Protein AF-A0A1H7E7H7-F1 (afdb_monomer)

Solvent-accessible surface area (backbone atoms only — not comparable to full-atom values): 9125 Å² total; per-residue (Å²): 138,89,85,80,85,79,79,88,70,88,69,85,70,82,78,72,74,84,76,83,77,82,74,66,89,70,76,76,87,77,75,50,61,47,100,86,69,46,84,42,92,61,82,76,79,83,52,79,64,69,80,60,63,75,55,78,73,73,62,74,78,53,86,43,64,87,73,69,65,70,71,80,80,68,79,76,71,88,71,71,83,69,78,69,91,57,69,63,67,59,58,52,50,49,50,52,51,21,54,51,44,16,52,50,48,37,52,76,70,71,60,66,82,95,44,65,68,56,30,40,53,51,17,44,56,50,49,49,53,53,54,61,75,72,108

Structure (mmCIF, N/CA/C/O backbone):
data_AF-A0A1H7E7H7-F1
#
_entry.id   AF-A0A1H7E7H7-F1
#
loop_
_atom_site.group_PDB
_atom_site.id
_atom_site.type_symbol
_atom_site.label_atom_id
_atom_site.label_alt_id
_atom_site.label_comp_id
_atom_site.label_asym_id
_atom_site.label_entity_id
_atom_site.label_seq_id
_atom_site.pdbx_PDB_ins_code
_atom_site.Cartn_x
_atom_site.Cartn_y
_atom_site.Cartn_z
_atom_site.occupancy
_atom_site.B_iso_or_equiv
_atom_site.auth_seq_id
_atom_site.auth_comp_id
_atom_site.auth_asym_id
_atom_site.auth_atom_id
_atom_site.pdbx_PDB_model_num
ATOM 1 N N . MET A 1 1 ? 35.539 8.834 60.428 1.00 41.56 1 MET A N 1
ATOM 2 C CA . MET A 1 1 ? 35.449 7.907 59.284 1.00 41.56 1 MET A CA 1
ATOM 3 C C . MET A 1 1 ? 34.754 8.637 58.156 1.00 41.56 1 MET A C 1
ATOM 5 O O . MET A 1 1 ? 33.623 9.067 58.331 1.00 41.56 1 MET A O 1
ATOM 9 N N . SER A 1 2 ? 35.506 8.888 57.089 1.00 46.03 2 SER A N 1
ATOM 10 C CA . SER A 1 2 ? 35.097 9.608 55.884 1.00 46.03 2 SER A CA 1
ATOM 11 C C . SER A 1 2 ? 34.119 8.790 55.041 1.00 46.03 2 SER A C 1
ATOM 13 O O . SER A 1 2 ? 34.236 7.567 55.009 1.00 46.03 2 SER A O 1
ATOM 15 N N . SER A 1 3 ? 33.212 9.466 54.328 1.00 43.03 3 SER A N 1
ATOM 16 C CA . SER A 1 3 ? 33.230 9.515 52.852 1.00 43.03 3 SER A CA 1
ATOM 17 C C . SER A 1 3 ? 31.942 10.138 52.303 1.00 43.03 3 SER A C 1
ATOM 19 O O . SER A 1 3 ? 30.891 9.506 52.277 1.00 43.03 3 SER A O 1
ATOM 21 N N . THR A 1 4 ? 32.051 11.374 51.817 1.00 55.75 4 THR A N 1
ATOM 22 C CA . THR A 1 4 ? 31.102 11.974 50.868 1.00 55.75 4 THR A CA 1
ATOM 23 C C . THR A 1 4 ? 31.497 11.505 49.464 1.00 55.75 4 THR A C 1
ATOM 25 O O . THR A 1 4 ? 32.674 11.648 49.120 1.00 55.75 4 THR A O 1
ATOM 28 N N . PRO A 1 5 ? 30.594 10.958 48.631 1.00 53.00 5 PRO A N 1
ATOM 29 C CA . PRO A 1 5 ? 30.944 10.641 47.254 1.00 53.00 5 PRO A CA 1
ATOM 30 C C . PRO A 1 5 ? 31.069 11.944 46.457 1.00 53.00 5 PRO A C 1
ATOM 32 O O . PRO A 1 5 ? 30.087 12.652 46.234 1.00 53.00 5 PRO A O 1
ATOM 35 N N . LEU A 1 6 ? 32.295 12.268 46.038 1.00 51.59 6 LEU A N 1
ATOM 36 C CA . LEU A 1 6 ? 32.539 13.272 45.009 1.00 51.59 6 LEU A CA 1
ATOM 37 C C . LEU A 1 6 ? 31.904 12.778 43.705 1.00 51.59 6 LEU A C 1
ATOM 39 O O . LEU A 1 6 ? 32.354 11.796 43.113 1.00 51.59 6 LEU A O 1
ATOM 43 N N . GLY A 1 7 ? 30.846 13.459 43.267 1.00 45.91 7 GLY A N 1
ATOM 44 C CA . GLY A 1 7 ? 30.293 13.290 41.932 1.00 45.91 7 GLY A CA 1
ATOM 45 C C . GLY A 1 7 ? 31.352 13.676 40.907 1.00 45.91 7 GLY A C 1
ATOM 46 O O . GLY A 1 7 ? 31.641 14.856 40.727 1.00 45.91 7 GLY A O 1
ATOM 47 N N . SER A 1 8 ? 31.938 12.674 40.250 1.00 54.47 8 SER A N 1
ATOM 48 C CA . SER A 1 8 ? 32.759 12.844 39.050 1.00 54.47 8 SER A CA 1
ATOM 49 C C . SER A 1 8 ? 31.859 13.314 37.908 1.00 54.47 8 SER A C 1
ATOM 51 O O . SER A 1 8 ? 31.405 12.534 37.079 1.00 54.47 8 SER A O 1
ATOM 53 N N . GLY A 1 9 ? 31.530 14.602 37.943 1.00 54.69 9 GLY A N 1
ATOM 54 C CA . GLY A 1 9 ? 30.814 15.337 36.907 1.00 54.69 9 GLY A CA 1
ATOM 55 C C . GLY A 1 9 ? 31.723 16.306 36.155 1.00 54.69 9 GLY A C 1
ATOM 56 O O . GLY A 1 9 ? 31.218 17.192 35.480 1.00 54.69 9 GLY A O 1
ATOM 57 N N . ASP A 1 10 ? 33.047 16.154 36.259 1.00 54.69 10 ASP A N 1
ATOM 58 C CA . ASP A 1 10 ? 34.023 16.940 35.495 1.00 54.69 10 ASP A CA 1
ATOM 59 C C . ASP A 1 10 ? 34.230 16.320 34.103 1.00 54.69 10 ASP A C 1
ATOM 61 O O . ASP A 1 10 ? 35.302 15.876 33.703 1.00 54.69 10 ASP A O 1
ATOM 65 N N . GLY A 1 11 ? 33.128 16.180 33.373 1.00 54.19 11 GLY A N 1
ATOM 66 C CA . GLY A 1 11 ? 33.154 15.865 31.956 1.00 54.19 11 GLY A CA 1
ATOM 67 C C . GLY A 1 11 ? 33.085 17.173 31.196 1.00 54.19 11 GLY A C 1
ATOM 68 O O . GLY A 1 11 ? 31.986 17.628 30.883 1.00 54.19 11 GLY A O 1
ATOM 69 N N . THR A 1 12 ? 34.234 17.782 30.898 1.00 60.16 12 THR A N 1
ATOM 70 C CA . THR A 1 12 ? 34.307 18.921 29.974 1.00 60.16 12 THR A CA 1
ATOM 71 C C . THR A 1 12 ? 33.866 18.437 28.593 1.00 60.16 12 THR A C 1
ATOM 73 O O . THR A 1 12 ? 34.672 17.982 27.785 1.00 60.16 12 THR A O 1
ATOM 76 N N . ARG A 1 13 ? 32.556 18.458 28.323 1.00 60.62 13 ARG A N 1
ATOM 77 C CA . ARG A 1 13 ? 32.040 18.255 26.972 1.00 60.62 13 ARG A CA 1
ATOM 78 C C . ARG A 1 13 ? 32.475 19.473 26.160 1.00 60.62 13 ARG A C 1
ATOM 80 O O . ARG A 1 13 ? 32.073 20.578 26.523 1.00 60.62 13 ARG A O 1
ATOM 87 N N . PRO A 1 14 ? 33.277 19.313 25.094 1.00 62.69 14 PRO A N 1
ATOM 88 C CA . PRO A 1 14 ? 33.606 20.434 24.232 1.00 62.69 14 PRO A CA 1
ATOM 89 C C . PRO A 1 14 ? 32.294 20.970 23.660 1.00 62.69 14 PRO A C 1
ATOM 91 O O . PRO A 1 14 ? 31.598 20.276 22.917 1.00 62.69 14 PRO A O 1
ATOM 94 N N . THR A 1 15 ? 31.914 22.187 24.052 1.00 61.94 15 THR A N 1
ATOM 95 C CA . THR A 1 15 ? 30.814 22.883 23.394 1.00 61.94 15 THR A CA 1
ATOM 96 C C . THR A 1 15 ? 31.401 23.372 22.076 1.00 61.94 15 THR A C 1
ATOM 98 O O . THR A 1 15 ? 32.141 24.351 22.003 1.00 61.94 15 THR A O 1
ATOM 101 N N . THR A 1 16 ? 31.192 22.615 21.001 1.00 60.06 16 THR A N 1
ATOM 102 C CA . THR A 1 16 ? 31.419 23.182 19.677 1.00 60.06 16 THR A CA 1
ATOM 103 C C . THR A 1 16 ? 30.296 24.190 19.502 1.00 60.06 16 THR A C 1
ATOM 105 O O . THR A 1 16 ? 29.141 23.797 19.325 1.00 60.06 16 THR A O 1
ATOM 108 N N . SER A 1 17 ? 30.606 25.479 19.653 1.00 60.66 17 SER A N 1
ATOM 109 C CA . SER A 1 17 ? 29.715 26.557 19.240 1.00 60.66 17 SER A CA 1
ATOM 110 C C . SER A 1 17 ? 29.369 26.304 17.775 1.00 60.66 17 SER A C 1
ATOM 112 O O . SER A 1 17 ? 30.162 26.568 16.880 1.00 60.66 17 SER A O 1
ATOM 114 N N . GLY A 1 18 ? 28.201 25.708 17.527 1.00 60.53 18 GLY A N 1
ATOM 115 C CA . GLY A 1 18 ? 27.712 25.376 16.187 1.00 60.53 18 GLY A CA 1
ATOM 116 C C . GLY A 1 18 ? 27.293 26.611 15.388 1.00 60.53 18 GLY A C 1
ATOM 117 O O . GLY A 1 18 ? 26.639 26.487 14.358 1.00 60.53 18 GLY A O 1
ATOM 118 N N . GLY A 1 19 ? 27.622 27.804 15.882 1.00 63.84 19 GLY A N 1
ATOM 119 C CA . GLY A 1 19 ? 27.401 29.060 15.203 1.00 63.84 19 GLY A CA 1
ATOM 120 C C . GLY A 1 19 ? 28.629 29.438 14.389 1.00 63.84 19 GLY A C 1
ATOM 121 O O . GLY A 1 19 ? 29.553 30.031 14.924 1.00 63.84 19 GLY A O 1
ATOM 122 N N . VAL A 1 20 ? 28.540 29.211 13.080 1.00 56.88 20 VAL A N 1
ATOM 123 C CA . VAL A 1 20 ? 29.171 30.035 12.028 1.00 56.88 20 VAL A CA 1
ATOM 124 C C . VAL A 1 20 ? 30.552 29.612 11.480 1.00 56.88 20 VAL A C 1
ATOM 126 O O . VAL A 1 20 ? 30.915 30.118 10.427 1.00 56.88 20 VAL A O 1
ATOM 129 N N . ASP A 1 21 ? 31.250 28.599 12.005 1.00 59.69 21 ASP A N 1
ATOM 130 C CA . ASP A 1 21 ? 32.569 28.210 11.432 1.00 59.69 21 ASP A CA 1
ATOM 131 C C . ASP A 1 21 ? 32.601 26.896 10.622 1.00 59.69 21 ASP A C 1
ATOM 133 O O . ASP A 1 21 ? 33.608 26.573 9.996 1.00 59.69 21 ASP A O 1
ATOM 137 N N . ASN A 1 22 ? 31.50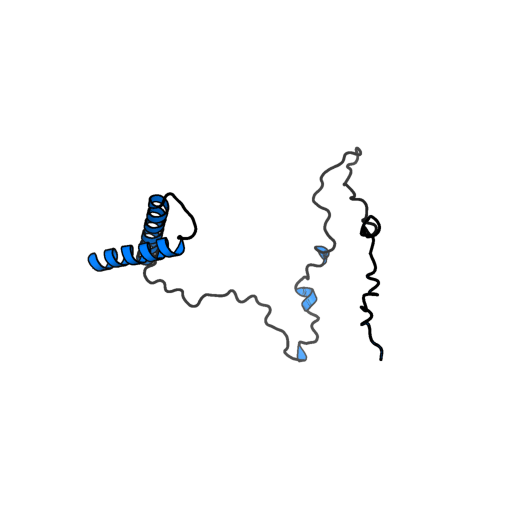3 26.130 10.582 1.00 60.41 22 ASN A N 1
ATOM 138 C CA . ASN A 1 22 ? 31.464 24.814 9.914 1.00 60.41 22 ASN A CA 1
ATOM 139 C C . ASN A 1 22 ? 30.961 24.841 8.459 1.00 60.41 22 ASN A C 1
ATOM 141 O O . ASN A 1 22 ? 30.847 23.794 7.820 1.00 60.41 22 ASN A O 1
ATOM 145 N N . ILE A 1 23 ? 30.670 26.023 7.910 1.00 62.44 23 ILE A N 1
ATOM 146 C CA . ILE A 1 23 ? 30.449 26.175 6.470 1.00 62.44 23 ILE A CA 1
ATOM 147 C C . ILE A 1 23 ? 31.829 26.350 5.841 1.00 62.44 23 ILE A C 1
ATOM 149 O O . ILE A 1 23 ? 32.280 27.462 5.573 1.00 62.44 23 ILE A O 1
ATOM 153 N N . GLY A 1 24 ? 32.527 25.226 5.653 1.00 57.38 24 GLY A N 1
ATOM 154 C CA . GLY A 1 24 ? 33.723 25.183 4.815 1.00 57.38 24 GLY A CA 1
ATOM 155 C C . GLY A 1 24 ? 33.423 25.859 3.479 1.00 57.38 24 GLY A C 1
ATOM 156 O O . GLY A 1 24 ? 32.312 25.719 2.971 1.00 57.38 24 GLY A O 1
ATOM 157 N N . GLY A 1 25 ? 34.379 26.639 2.963 1.00 62.88 25 GLY A N 1
ATOM 158 C CA . GLY A 1 25 ? 34.200 27.552 1.832 1.00 62.88 25 GLY A CA 1
ATOM 159 C C . GLY A 1 25 ? 33.518 26.906 0.628 1.00 62.88 25 GLY A C 1
ATOM 160 O O . GLY A 1 25 ? 34.181 26.370 -0.255 1.00 62.88 25 GLY A O 1
ATOM 161 N N . GLY A 1 26 ? 32.188 26.972 0.599 1.00 57.16 26 GLY A N 1
ATOM 162 C CA . GLY A 1 26 ? 31.391 26.595 -0.550 1.00 57.16 26 GLY A CA 1
ATOM 163 C C . GLY A 1 26 ? 31.691 27.591 -1.653 1.00 57.16 26 GLY A C 1
ATOM 164 O O . GLY A 1 26 ? 31.536 28.802 -1.469 1.00 57.16 26 GLY A O 1
ATOM 165 N N . GLU A 1 27 ? 32.170 27.093 -2.787 1.00 63.38 27 GLU A N 1
ATOM 166 C CA . GLU A 1 27 ? 32.326 27.900 -3.987 1.00 63.38 27 GLU A CA 1
ATOM 167 C C . GLU A 1 27 ? 30.992 28.597 -4.286 1.00 63.38 27 GLU A C 1
ATOM 169 O O . GLU A 1 27 ? 29.919 27.993 -4.214 1.00 63.38 27 GLU A O 1
ATOM 174 N N . LYS A 1 28 ? 31.050 29.904 -4.558 1.00 64.31 28 LYS A N 1
ATOM 175 C CA . LYS A 1 28 ? 29.863 30.710 -4.862 1.00 64.31 28 LYS A CA 1
ATOM 176 C C . LYS A 1 28 ? 29.109 30.044 -6.016 1.00 64.31 28 LYS A C 1
ATOM 178 O O . LYS A 1 28 ? 29.734 29.686 -7.012 1.00 64.31 28 LYS A O 1
ATOM 183 N N . PHE A 1 29 ? 27.789 29.915 -5.894 1.00 56.44 29 PHE A N 1
ATOM 184 C CA . PHE A 1 29 ? 26.926 29.383 -6.949 1.00 56.44 29 PHE A CA 1
ATOM 185 C C . PHE A 1 29 ? 27.108 30.243 -8.213 1.00 56.44 29 PHE A C 1
ATOM 187 O O . PHE A 1 29 ? 26.666 31.391 -8.255 1.00 56.44 29 PHE A O 1
ATOM 194 N N . SER A 1 30 ? 27.853 29.747 -9.203 1.00 60.12 30 SER A N 1
ATOM 195 C CA . SER A 1 30 ? 28.121 30.482 -10.436 1.00 60.12 30 SER A CA 1
ATOM 196 C C . SER A 1 30 ? 26.959 30.270 -11.397 1.00 60.12 30 SER A C 1
ATOM 198 O O . SER A 1 30 ? 26.784 29.209 -11.994 1.00 60.12 30 SER A O 1
ATOM 200 N N . SER A 1 31 ? 26.128 31.296 -11.531 1.00 63.78 31 SER A N 1
ATOM 201 C CA . SER A 1 31 ? 25.123 31.344 -12.577 1.00 63.78 31 SER A CA 1
ATOM 202 C C . SER A 1 31 ? 25.781 31.591 -13.938 1.00 63.78 31 SER A C 1
ATOM 204 O O . SER A 1 31 ? 26.762 32.330 -14.070 1.00 63.78 31 SER A O 1
ATOM 206 N N . THR A 1 32 ? 25.271 30.926 -14.973 1.00 61.44 32 THR A N 1
ATOM 207 C CA . THR A 1 32 ? 25.775 31.100 -16.340 1.00 61.44 32 THR A CA 1
ATOM 208 C C . THR A 1 32 ? 25.239 32.422 -16.887 1.00 61.44 32 THR A C 1
ATOM 210 O O . THR A 1 32 ? 24.031 32.630 -16.904 1.00 61.44 32 THR A O 1
ATOM 213 N N . LYS A 1 33 ? 26.120 33.325 -17.340 1.00 67.25 33 LYS A N 1
ATOM 214 C CA . LYS A 1 33 ? 25.719 34.603 -17.952 1.00 67.25 33 LYS A CA 1
ATOM 215 C C . LYS A 1 33 ? 25.852 34.565 -19.469 1.00 67.25 33 LYS A C 1
ATOM 217 O O . LYS A 1 33 ? 26.842 34.056 -19.993 1.00 67.25 33 LYS A O 1
ATOM 222 N N . ASN A 1 34 ? 24.869 35.112 -20.180 1.00 65.75 34 ASN A N 1
ATOM 223 C CA . ASN A 1 34 ? 24.926 35.238 -21.637 1.00 65.75 34 ASN A CA 1
ATOM 224 C C . ASN A 1 34 ? 25.822 36.426 -22.059 1.00 65.75 34 ASN A C 1
ATOM 226 O O . ASN A 1 34 ? 26.292 37.205 -21.230 1.00 65.75 34 ASN A O 1
ATOM 230 N N . LYS A 1 35 ? 26.060 36.594 -23.367 1.00 66.19 35 LYS A N 1
ATOM 231 C CA . LYS A 1 35 ? 26.917 37.666 -23.920 1.00 66.19 35 LYS A CA 1
ATOM 232 C C . LYS A 1 35 ? 26.412 39.090 -23.607 1.00 66.19 35 LYS A C 1
ATOM 234 O O . LYS A 1 35 ? 27.189 40.034 -23.708 1.00 66.19 35 LYS A O 1
ATOM 239 N N . ALA A 1 36 ? 25.144 39.235 -23.219 1.00 70.94 36 ALA A N 1
ATOM 240 C CA . ALA A 1 36 ? 24.531 40.488 -22.780 1.00 70.94 36 ALA A CA 1
ATOM 241 C C . ALA A 1 36 ? 24.607 40.701 -21.250 1.00 70.94 36 ALA A C 1
ATOM 243 O O . ALA A 1 36 ? 24.170 41.735 -20.755 1.00 70.94 36 ALA A O 1
ATOM 244 N N . GLY A 1 37 ? 25.192 39.759 -20.499 1.00 66.56 37 GLY A N 1
ATOM 245 C CA . GLY A 1 37 ? 25.372 39.843 -19.047 1.00 66.56 37 GLY A CA 1
ATOM 246 C C . GLY A 1 37 ? 24.170 39.381 -18.218 1.00 66.56 37 GLY A C 1
ATOM 247 O O . GLY A 1 37 ? 24.217 39.489 -16.991 1.00 66.56 37 GLY A O 1
ATOM 248 N N . GLU A 1 38 ? 23.129 38.852 -18.862 1.00 63.22 38 GLU A N 1
ATOM 249 C CA . GLU A 1 38 ? 21.923 38.328 -18.218 1.00 63.22 38 GLU A CA 1
ATOM 250 C C . GLU A 1 38 ? 22.153 36.935 -17.635 1.00 63.22 38 GLU A C 1
ATOM 252 O O . GLU A 1 38 ? 22.851 36.108 -18.229 1.00 63.22 38 GLU A O 1
ATOM 257 N N . ASP A 1 39 ? 21.533 36.685 -16.482 1.00 67.31 39 ASP A N 1
ATOM 258 C CA . ASP A 1 39 ? 21.521 35.382 -15.830 1.00 67.31 39 ASP A CA 1
ATOM 259 C C . ASP A 1 39 ? 20.652 34.425 -16.649 1.00 67.31 39 ASP A C 1
ATOM 261 O O . AS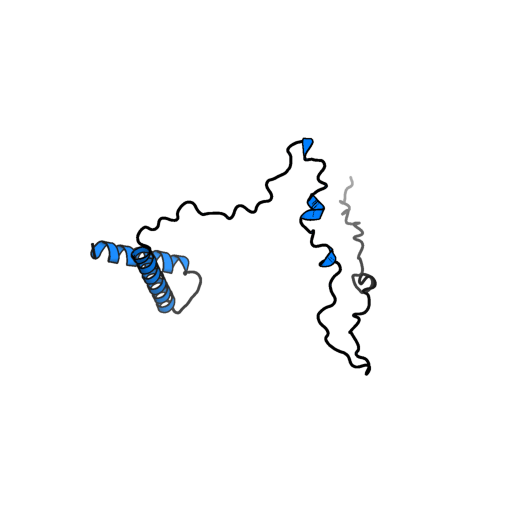P A 1 39 ? 19.432 34.572 -16.717 1.00 67.31 39 ASP A O 1
ATOM 265 N N . VAL A 1 40 ? 21.285 33.477 -17.336 1.00 64.81 40 VAL A N 1
ATOM 266 C CA . VAL A 1 40 ? 20.577 32.471 -18.121 1.00 64.81 40 VAL A CA 1
ATOM 267 C C . VAL A 1 40 ? 20.609 31.153 -17.370 1.00 64.81 40 VAL A C 1
ATOM 269 O O . VAL A 1 40 ? 21.671 30.596 -17.086 1.00 64.81 40 VAL A O 1
ATOM 272 N N . SER A 1 41 ? 19.418 30.625 -17.084 1.00 68.44 41 SER A N 1
ATOM 273 C CA . SER A 1 41 ? 19.250 29.249 -16.625 1.00 68.44 41 SER A CA 1
ATOM 274 C C . SER A 1 41 ? 19.611 28.310 -17.780 1.00 68.44 41 SER A C 1
ATOM 276 O O . SER A 1 41 ? 18.777 27.922 -18.596 1.00 68.44 41 SER A O 1
ATOM 278 N N . GLY A 1 42 ? 20.908 28.039 -17.922 1.00 63.38 42 GLY A N 1
ATOM 279 C CA . GLY A 1 42 ? 21.417 26.998 -18.801 1.00 63.38 42 GLY A CA 1
ATOM 280 C C . GLY A 1 42 ? 21.106 25.612 -18.227 1.00 63.38 42 GLY A C 1
ATOM 281 O O . GLY A 1 42 ? 20.823 25.494 -17.032 1.00 63.38 42 GLY A O 1
ATOM 282 N N . PRO A 1 43 ? 21.169 24.546 -19.047 1.00 64.25 43 PRO A N 1
ATOM 283 C CA . PRO A 1 43 ? 21.084 23.183 -18.531 1.00 64.25 43 PRO A CA 1
ATOM 284 C C . PRO A 1 43 ? 22.079 23.015 -17.379 1.00 64.25 43 PRO A C 1
ATOM 286 O O . PRO A 1 43 ? 23.203 23.518 -17.462 1.00 64.25 43 PRO A O 1
ATOM 289 N N . ALA A 1 44 ? 21.641 22.348 -16.306 1.00 64.44 44 ALA A N 1
ATOM 290 C CA . ALA A 1 44 ? 22.407 22.217 -15.072 1.00 64.44 44 ALA A CA 1
ATOM 291 C C . ALA A 1 44 ? 23.880 21.856 -15.361 1.00 64.44 44 ALA A C 1
ATOM 293 O O . ALA A 1 44 ? 24.136 21.008 -16.229 1.00 64.44 44 ALA A O 1
ATOM 294 N N . PRO A 1 45 ? 24.852 22.477 -14.664 1.00 67.75 45 PRO A N 1
ATOM 295 C CA . PRO A 1 45 ? 26.259 22.151 -14.835 1.00 67.75 45 PRO A CA 1
ATOM 296 C C . PRO A 1 45 ? 26.458 20.645 -14.703 1.00 67.75 45 PRO A C 1
ATOM 298 O O . PRO A 1 45 ? 25.959 20.022 -13.765 1.00 67.75 45 PRO A O 1
ATOM 301 N N . LYS A 1 46 ? 27.176 20.040 -15.653 1.00 65.44 46 LYS A N 1
ATOM 302 C CA . LYS A 1 46 ? 27.475 18.609 -15.585 1.00 65.44 46 LYS A CA 1
ATOM 303 C C . LYS A 1 46 ? 28.299 18.343 -14.326 1.00 65.44 46 LYS A C 1
ATOM 305 O O . LYS A 1 46 ? 29.470 18.714 -14.260 1.00 65.44 46 LYS A O 1
ATOM 310 N N . GLU A 1 47 ? 27.686 17.703 -13.332 1.00 69.19 47 GLU A N 1
ATOM 311 C CA . GLU A 1 47 ? 28.367 17.309 -12.102 1.00 69.19 47 GLU A CA 1
ATOM 312 C C . GLU A 1 47 ? 29.556 16.396 -12.414 1.00 69.19 47 GLU A C 1
ATOM 314 O O . GLU A 1 47 ? 29.475 15.498 -13.256 1.00 69.19 47 GLU A O 1
ATOM 319 N N . ARG A 1 48 ? 30.656 16.557 -11.669 1.00 67.81 48 ARG A N 1
ATOM 320 C CA . ARG A 1 48 ? 31.879 15.744 -11.826 1.00 67.81 48 ARG A CA 1
ATOM 321 C C . ARG A 1 48 ? 31.640 14.239 -11.631 1.00 67.81 48 ARG A C 1
ATOM 323 O O . ARG A 1 48 ? 32.463 13.430 -12.057 1.00 67.81 48 ARG A O 1
ATOM 330 N N . MET A 1 49 ? 30.526 13.857 -11.004 1.00 61.00 49 MET A N 1
ATOM 331 C CA . MET A 1 49 ? 30.090 12.467 -10.839 1.00 61.00 49 MET A CA 1
ATOM 332 C C . MET A 1 49 ? 29.501 11.863 -12.118 1.00 61.00 49 MET A C 1
ATOM 334 O O . MET A 1 49 ? 29.599 10.654 -12.317 1.00 61.00 49 MET A O 1
ATOM 338 N N . GLN A 1 50 ? 28.953 12.675 -13.028 1.00 63.00 50 GLN A N 1
ATOM 339 C CA . GLN A 1 50 ? 28.427 12.167 -14.297 1.00 63.00 50 GLN A CA 1
ATOM 340 C C . GLN A 1 50 ? 29.545 11.673 -15.222 1.00 63.00 50 GLN A C 1
ATOM 342 O O . GLN A 1 50 ? 29.369 10.664 -15.899 1.00 63.00 50 GLN A O 1
ATOM 347 N N . SER A 1 51 ? 30.726 12.296 -15.165 1.00 62.16 51 SER A N 1
ATOM 348 C CA . SER A 1 51 ? 31.938 11.838 -15.862 1.00 62.16 51 SER A CA 1
ATOM 349 C C . 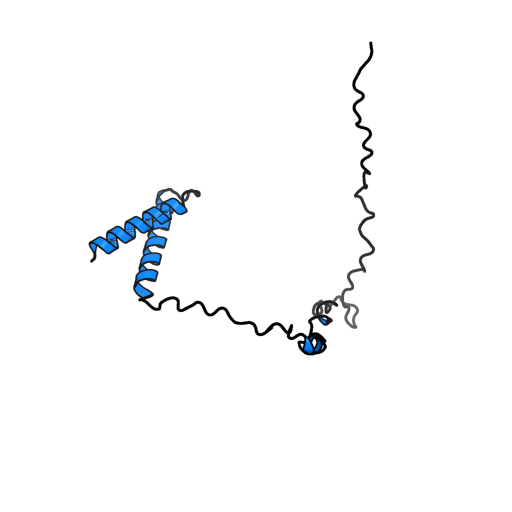SER A 1 51 ? 32.534 10.548 -15.279 1.00 62.16 51 SER A C 1
ATOM 351 O O . SER A 1 51 ? 33.429 9.963 -15.878 1.00 62.16 51 SER A O 1
ATOM 353 N N . LYS A 1 52 ? 32.072 10.121 -14.095 1.00 60.19 52 LYS A N 1
ATOM 354 C CA . LYS A 1 52 ? 32.527 8.916 -13.385 1.00 60.19 52 LYS A CA 1
ATOM 355 C C . LYS A 1 52 ? 31.587 7.724 -13.542 1.00 60.19 52 LYS A C 1
ATOM 357 O O . LYS A 1 52 ? 31.868 6.681 -12.952 1.00 60.19 52 LYS A O 1
ATOM 362 N N . ARG A 1 53 ? 30.500 7.833 -14.321 1.00 61.88 53 ARG A N 1
ATOM 363 C CA . ARG A 1 53 ? 29.726 6.648 -14.710 1.00 61.88 53 ARG A CA 1
ATOM 364 C C . ARG A 1 53 ? 30.655 5.744 -15.517 1.00 61.88 53 ARG A C 1
ATOM 366 O O . ARG A 1 53 ? 30.956 6.022 -16.673 1.00 61.88 53 ARG A O 1
ATOM 373 N N . LYS A 1 54 ? 31.174 4.725 -14.834 1.00 57.66 54 LYS A N 1
ATOM 374 C CA . LYS A 1 54 ? 31.995 3.637 -15.361 1.00 57.66 54 LYS A CA 1
ATOM 375 C C . LYS A 1 54 ? 31.368 3.151 -16.669 1.00 57.66 54 LYS A C 1
ATOM 377 O O . LYS A 1 54 ? 30.267 2.611 -16.657 1.00 57.66 54 LYS A O 1
ATOM 382 N N . SER A 1 55 ? 32.058 3.367 -17.787 1.00 58.25 55 SER A N 1
ATOM 383 C CA . SER A 1 55 ? 31.824 2.563 -18.986 1.00 58.25 55 SER A CA 1
ATOM 384 C C . SER A 1 55 ? 32.185 1.116 -18.644 1.00 58.25 55 SER A C 1
ATOM 386 O O . SER A 1 55 ? 33.171 0.896 -17.936 1.00 58.25 55 SER A O 1
ATOM 388 N N . ALA A 1 56 ? 31.414 0.146 -19.142 1.00 51.59 56 ALA A N 1
ATOM 389 C CA . ALA A 1 56 ? 31.681 -1.287 -18.976 1.00 51.59 56 ALA A CA 1
ATOM 390 C C . ALA A 1 56 ? 33.108 -1.682 -19.417 1.00 51.59 56 ALA A C 1
ATOM 392 O O . ALA A 1 56 ? 33.682 -2.635 -18.903 1.00 51.59 56 ALA A O 1
ATOM 393 N N . GLU A 1 57 ? 33.720 -0.887 -20.297 1.00 51.19 57 GLU A N 1
ATOM 394 C CA . GLU A 1 57 ? 35.096 -1.061 -20.767 1.00 51.19 57 GLU A CA 1
ATOM 395 C C . GLU A 1 57 ? 36.152 -0.874 -19.654 1.00 51.19 57 GLU A C 1
ATOM 397 O O . GLU A 1 57 ? 37.210 -1.495 -19.682 1.00 51.19 57 GLU A O 1
ATOM 402 N N . ALA A 1 58 ? 35.864 -0.085 -18.608 1.00 55.66 58 ALA A N 1
ATOM 403 C CA . ALA A 1 58 ? 36.793 0.123 -17.490 1.00 55.66 58 ALA A CA 1
ATOM 404 C C . ALA A 1 58 ? 36.884 -1.082 -16.532 1.00 55.66 58 ALA A C 1
ATOM 406 O O . ALA A 1 58 ? 37.829 -1.154 -15.746 1.00 55.66 58 ALA A O 1
ATOM 407 N N . SER A 1 59 ? 35.935 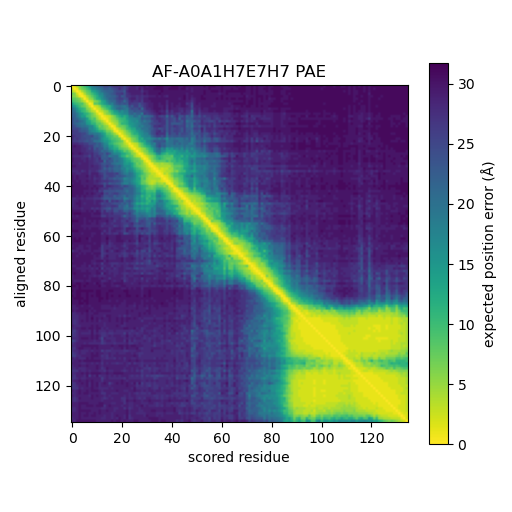-2.024 -16.599 1.00 55.44 59 SER A N 1
ATOM 408 C CA . SER A 1 59 ? 36.013 -3.308 -15.885 1.00 55.44 59 SER A CA 1
ATOM 409 C C . SER A 1 59 ? 36.913 -4.322 -16.597 1.00 55.44 59 SER A C 1
ATOM 411 O O . SER A 1 59 ? 37.218 -5.364 -16.036 1.00 55.44 59 SER A O 1
ATOM 413 N N . GLN A 1 60 ? 37.379 -4.033 -17.819 1.00 53.22 60 GLN A N 1
ATOM 414 C CA . GLN A 1 60 ? 38.143 -4.989 -18.626 1.00 53.22 60 GLN A CA 1
ATOM 415 C C . GLN A 1 60 ? 39.594 -5.192 -18.148 1.00 53.22 60 GLN A C 1
ATOM 417 O O . GLN A 1 60 ? 40.300 -6.047 -18.673 1.00 53.22 60 GLN A O 1
ATOM 422 N N . ARG A 1 61 ? 40.048 -4.430 -17.143 1.00 53.41 61 ARG A N 1
ATOM 423 C CA . ARG A 1 61 ? 41.327 -4.655 -16.445 1.00 53.41 61 ARG A CA 1
ATOM 424 C C . ARG A 1 61 ? 41.124 -5.276 -15.069 1.00 53.41 61 ARG A C 1
ATOM 426 O O . ARG A 1 61 ? 41.733 -4.844 -14.094 1.00 53.41 61 ARG A O 1
ATOM 433 N N . ASP A 1 62 ? 40.214 -6.232 -14.983 1.00 56.44 62 ASP A N 1
ATOM 434 C CA . ASP A 1 62 ? 40.114 -7.074 -13.806 1.00 56.44 62 ASP A CA 1
ATOM 435 C C . ASP A 1 62 ? 41.114 -8.230 -13.962 1.00 56.44 62 ASP A C 1
ATOM 437 O O . ASP A 1 62 ? 40.864 -9.217 -14.656 1.00 56.44 62 ASP A O 1
ATOM 441 N N . ASP A 1 63 ? 42.293 -8.083 -13.349 1.00 61.38 63 ASP A N 1
ATOM 442 C CA . ASP A 1 63 ? 43.367 -9.093 -13.332 1.00 61.38 63 ASP A CA 1
ATOM 443 C C . ASP A 1 63 ? 42.948 -10.396 -12.617 1.00 61.38 63 ASP A C 1
ATOM 445 O O . ASP A 1 63 ? 43.749 -11.314 -12.446 1.00 61.38 63 ASP A O 1
ATOM 449 N N . SER A 1 64 ? 41.692 -10.494 -12.184 1.00 63.94 64 SER A N 1
ATOM 450 C CA . SER A 1 64 ? 41.088 -11.677 -11.586 1.00 63.94 64 SER A CA 1
ATOM 451 C C . SER A 1 64 ? 40.600 -12.713 -12.612 1.00 63.94 64 SER A C 1
ATOM 453 O O . SER A 1 64 ? 40.225 -13.822 -12.223 1.00 63.94 64 SER A O 1
ATOM 455 N N . ALA A 1 65 ? 40.704 -12.420 -13.917 1.00 63.41 65 ALA A N 1
ATOM 456 C CA . ALA A 1 65 ? 40.432 -13.369 -15.002 1.00 63.41 65 ALA A CA 1
ATOM 457 C C . ALA A 1 65 ? 41.128 -14.749 -14.851 1.00 63.41 65 ALA A C 1
ATOM 459 O O . ALA A 1 65 ? 40.468 -15.761 -15.090 1.00 63.41 65 ALA A O 1
ATOM 460 N N . PRO A 1 66 ? 42.401 -14.863 -14.407 1.00 69.12 66 PRO A N 1
ATOM 461 C CA . PRO A 1 66 ? 43.053 -16.158 -14.178 1.00 69.12 66 PRO A CA 1
ATOM 462 C C . PRO A 1 66 ? 42.550 -16.886 -12.925 1.00 69.12 66 PRO A C 1
ATOM 464 O O . PRO A 1 66 ? 42.729 -18.094 -12.807 1.00 69.12 66 PRO A O 1
ATOM 467 N N . LEU A 1 67 ? 41.956 -16.157 -11.976 1.00 70.31 67 LEU A N 1
ATOM 468 C CA . LEU A 1 67 ? 41.418 -16.704 -10.729 1.00 70.31 67 LEU A CA 1
ATOM 469 C C . LEU A 1 67 ? 39.959 -17.160 -10.876 1.00 70.31 67 LEU A C 1
ATOM 471 O O . LEU A 1 67 ? 39.398 -17.692 -9.922 1.00 70.31 67 LEU A O 1
ATOM 475 N N . GLY A 1 68 ? 39.343 -16.958 -12.049 1.00 66.94 68 GLY A N 1
ATOM 476 C CA . GLY A 1 68 ? 37.954 -17.343 -12.304 1.00 66.94 68 GLY A CA 1
ATOM 477 C C . GLY A 1 68 ? 36.9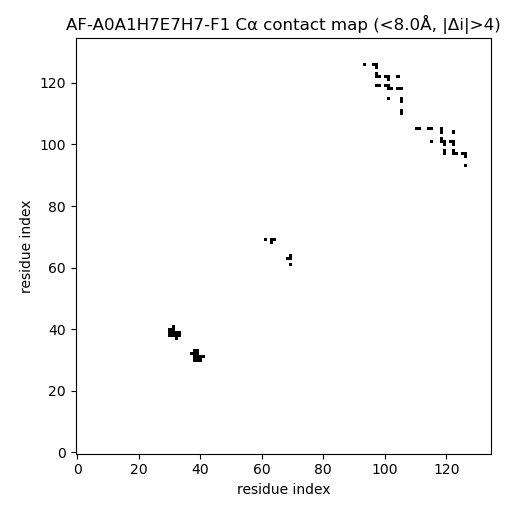38 -16.581 -11.446 1.00 66.94 68 GLY A C 1
ATOM 478 O O . GLY A 1 68 ? 35.847 -17.087 -11.218 1.00 66.94 68 GLY A O 1
ATOM 479 N N . LEU A 1 69 ? 37.299 -15.390 -10.954 1.00 71.75 69 LEU A N 1
ATOM 480 C CA . LEU A 1 69 ? 36.465 -14.571 -10.061 1.00 71.75 69 LEU A CA 1
ATOM 481 C C . LEU A 1 69 ? 35.609 -13.540 -10.806 1.00 71.75 69 LEU A C 1
ATOM 483 O O . LEU A 1 69 ? 35.015 -12.673 -10.171 1.00 71.75 69 LEU A O 1
ATOM 487 N N . ALA A 1 70 ? 35.561 -13.599 -12.138 1.00 68.19 70 ALA A N 1
ATOM 488 C CA . ALA A 1 70 ? 34.649 -12.760 -12.896 1.00 68.19 70 ALA A CA 1
ATOM 489 C C . ALA A 1 70 ? 33.214 -13.183 -12.557 1.00 68.19 70 ALA A C 1
ATOM 491 O O . ALA A 1 70 ? 32.738 -14.219 -13.022 1.00 68.19 70 ALA A O 1
ATOM 492 N N . GLU A 1 71 ? 32.549 -12.401 -11.710 1.00 65.75 71 GLU A N 1
ATOM 493 C CA . GLU A 1 71 ? 31.119 -12.545 -11.477 1.00 65.75 71 GLU A CA 1
ATOM 494 C C . GLU A 1 71 ? 30.384 -12.290 -12.796 1.00 65.75 71 GLU A C 1
ATOM 496 O O . GLU A 1 71 ? 30.742 -11.393 -13.569 1.00 65.75 71 GLU A O 1
ATOM 501 N N . ASP A 1 72 ? 29.359 -13.094 -13.067 1.00 67.56 72 ASP A N 1
ATOM 502 C CA . ASP A 1 72 ? 28.465 -12.845 -14.186 1.00 67.56 72 ASP A CA 1
ATOM 503 C C . ASP A 1 72 ? 27.648 -11.585 -13.877 1.00 67.56 72 ASP A C 1
ATOM 505 O O . ASP A 1 72 ? 26.649 -11.607 -13.163 1.00 67.56 72 ASP A O 1
ATOM 509 N N . LEU A 1 73 ? 28.142 -10.448 -14.367 1.00 65.94 73 LEU A N 1
ATOM 510 C CA . LEU A 1 73 ? 27.495 -9.144 -14.244 1.00 65.94 73 LEU A CA 1
ATOM 511 C C . LEU A 1 73 ? 26.338 -8.979 -15.233 1.00 65.94 73 LEU A C 1
ATOM 513 O O . LEU A 1 73 ? 25.821 -7.865 -15.374 1.00 65.94 73 LEU A O 1
ATOM 517 N N . THR A 1 74 ? 25.943 -10.034 -15.954 1.00 71.00 74 THR A N 1
ATOM 518 C CA . THR A 1 74 ? 24.691 -9.973 -16.694 1.00 71.00 74 THR A CA 1
ATOM 519 C C . THR A 1 74 ? 23.553 -9.852 -15.678 1.00 71.00 74 THR A C 1
ATOM 521 O O . THR A 1 74 ? 23.428 -10.668 -14.765 1.00 71.00 74 THR A O 1
ATOM 524 N N . PRO A 1 75 ? 22.736 -8.786 -15.754 1.00 67.81 75 PRO A N 1
ATOM 525 C CA . PRO A 1 75 ? 21.571 -8.685 -14.899 1.00 67.81 75 PRO A CA 1
ATOM 526 C C . PRO A 1 75 ? 20.579 -9.769 -15.333 1.00 67.81 75 PRO A C 1
ATOM 528 O O . PRO A 1 75 ? 19.804 -9.572 -16.269 1.00 67.81 75 PRO A O 1
ATOM 531 N N . GLU A 1 76 ? 20.611 -10.916 -14.655 1.00 69.31 76 GLU A N 1
ATOM 532 C CA . GLU A 1 76 ? 19.544 -11.911 -14.698 1.00 69.31 76 GLU A CA 1
ATOM 533 C C . GLU A 1 76 ? 18.268 -11.212 -14.221 1.00 69.31 76 GLU A C 1
ATOM 535 O O . GLU A 1 76 ? 18.106 -10.860 -13.048 1.00 69.31 76 GLU A O 1
ATOM 540 N N . THR A 1 77 ? 17.364 -10.922 -15.157 1.00 76.88 77 THR A N 1
ATOM 541 C CA . THR A 1 77 ? 16.052 -10.404 -14.786 1.00 76.88 77 THR A CA 1
ATOM 542 C C . THR A 1 77 ? 15.335 -11.508 -14.017 1.00 76.88 77 THR A C 1
ATOM 544 O O . THR A 1 77 ? 15.265 -12.644 -14.489 1.00 76.88 77 THR A O 1
ATOM 547 N N . ASN A 1 78 ? 14.823 -11.196 -12.826 1.00 73.31 78 ASN A N 1
ATOM 548 C CA . ASN A 1 78 ? 14.043 -12.144 -12.042 1.00 73.31 78 ASN A CA 1
ATOM 549 C C . ASN A 1 78 ? 12.806 -12.550 -12.852 1.00 73.31 78 ASN A C 1
ATOM 551 O O . ASN A 1 78 ? 11.819 -11.816 -12.913 1.00 73.31 78 ASN A O 1
ATOM 555 N N . ARG A 1 79 ? 12.870 -13.706 -13.512 1.00 65.88 79 ARG A N 1
ATOM 556 C CA . ARG A 1 79 ? 11.708 -14.324 -14.132 1.00 65.88 79 ARG A CA 1
ATOM 557 C C . ARG A 1 79 ? 11.025 -15.112 -13.032 1.00 65.88 79 ARG A C 1
ATOM 559 O O . ARG A 1 79 ? 11.460 -16.213 -12.705 1.00 65.88 79 ARG A O 1
ATOM 566 N N . GLU A 1 80 ? 10.002 -14.508 -12.434 1.00 67.81 80 GLU A N 1
ATOM 567 C CA . GLU A 1 80 ? 9.176 -15.182 -11.434 1.00 67.81 80 GLU A CA 1
ATOM 568 C C . GLU A 1 80 ? 8.786 -16.566 -11.977 1.00 67.81 80 GLU A C 1
ATOM 570 O O . GLU A 1 80 ? 8.350 -16.655 -13.135 1.00 67.81 80 GLU A O 1
ATOM 575 N N . PRO A 1 81 ? 9.009 -17.658 -11.220 1.00 54.72 81 PRO A N 1
ATOM 576 C CA . PRO A 1 81 ? 8.690 -18.994 -11.688 1.00 54.72 81 PRO A CA 1
ATOM 577 C C . PRO A 1 81 ? 7.179 -19.073 -11.862 1.00 54.72 81 PRO A C 1
ATOM 579 O O . PRO A 1 81 ? 6.459 -19.225 -10.884 1.00 54.72 81 PRO A O 1
ATOM 582 N N . GLY A 1 82 ? 6.735 -18.901 -13.110 1.00 51.75 82 GLY A N 1
ATOM 583 C CA . GLY A 1 82 ? 5.367 -19.083 -13.577 1.00 51.75 82 GLY A CA 1
ATOM 584 C C . GLY A 1 82 ? 4.322 -18.801 -12.510 1.00 51.75 82 GLY A C 1
ATOM 585 O O . GLY A 1 82 ? 3.736 -19.746 -11.987 1.00 51.75 82 GLY A O 1
ATOM 586 N N . GLY A 1 83 ? 4.081 -17.519 -12.215 1.00 48.19 83 GLY A N 1
ATOM 587 C CA . GLY A 1 83 ? 2.824 -17.101 -11.605 1.00 48.19 83 GLY A CA 1
ATOM 588 C C . GLY A 1 83 ? 1.709 -17.673 -12.468 1.00 48.19 83 GLY A C 1
ATOM 589 O O . GLY A 1 83 ? 1.510 -17.235 -13.604 1.00 48.19 83 GLY A O 1
ATOM 590 N N . GLY A 1 84 ? 1.113 -18.757 -11.972 1.00 44.00 84 GLY A N 1
ATOM 591 C CA . GLY A 1 84 ? 0.211 -19.609 -12.716 1.00 44.00 84 GLY A CA 1
ATOM 592 C C . GLY A 1 84 ? -0.838 -18.758 -13.399 1.00 44.00 84 GLY A C 1
ATOM 593 O O . GLY A 1 84 ? -1.606 -18.049 -12.756 1.00 44.00 84 GLY A O 1
ATOM 594 N N . SER A 1 85 ? -0.869 -18.841 -14.722 1.00 46.84 85 SER A N 1
ATOM 595 C CA . SER A 1 85 ? -2.018 -18.438 -15.519 1.00 46.84 85 SER A CA 1
ATOM 596 C C . SER A 1 85 ? -3.134 -19.472 -15.306 1.00 46.84 85 SER A C 1
ATOM 598 O O . SER A 1 85 ? -3.538 -20.166 -16.229 1.00 46.84 85 SER A O 1
ATOM 600 N N . GLU A 1 86 ? -3.583 -19.625 -14.062 1.00 54.56 86 GLU A N 1
ATOM 601 C CA . GLU A 1 86 ? -4.907 -20.137 -13.705 1.00 54.56 86 GLU A CA 1
ATOM 602 C C . GLU A 1 86 ? -5.829 -18.910 -13.589 1.00 54.56 86 GLU A C 1
ATOM 604 O O . GLU A 1 86 ? -5.322 -17.805 -13.388 1.00 54.56 86 GLU A O 1
ATOM 609 N N . PRO A 1 87 ? -7.139 -19.018 -13.868 1.00 48.81 87 PRO A N 1
ATOM 610 C CA . PRO A 1 87 ? -7.909 -17.957 -14.511 1.00 48.81 87 PRO A CA 1
ATOM 611 C C . PRO A 1 87 ? -7.867 -16.655 -13.705 1.00 48.81 87 PRO A C 1
ATOM 613 O O . PRO A 1 87 ? -8.636 -16.454 -12.768 1.00 48.81 87 PRO A O 1
ATOM 616 N N . ALA A 1 88 ? -7.002 -15.729 -14.131 1.00 53.56 88 ALA A N 1
ATOM 617 C CA . ALA A 1 88 ? -6.849 -14.410 -13.523 1.00 53.56 88 ALA A CA 1
ATOM 618 C C . ALA A 1 88 ? -8.175 -13.626 -13.482 1.00 53.56 88 ALA A C 1
ATOM 620 O O . ALA A 1 88 ? -8.304 -12.682 -12.714 1.00 53.56 88 ALA A O 1
ATOM 621 N N . GLY A 1 89 ? -9.172 -14.033 -14.277 1.00 58.78 89 GLY A N 1
ATOM 622 C CA . GLY A 1 89 ? -10.516 -13.467 -14.264 1.00 58.78 89 GLY A CA 1
ATOM 623 C C . GLY A 1 89 ? -11.280 -13.691 -12.957 1.00 58.78 89 GLY A C 1
ATOM 624 O O . GLY A 1 89 ? -11.879 -12.742 -12.465 1.00 58.78 89 GLY A O 1
ATOM 625 N N . ASP A 1 90 ? -11.243 -14.891 -12.366 1.00 66.06 90 ASP A N 1
ATOM 626 C CA . ASP A 1 90 ? -12.026 -15.187 -11.154 1.00 66.06 90 ASP A CA 1
ATOM 627 C C . ASP A 1 90 ? -11.352 -14.633 -9.895 1.00 66.06 90 ASP A C 1
ATOM 62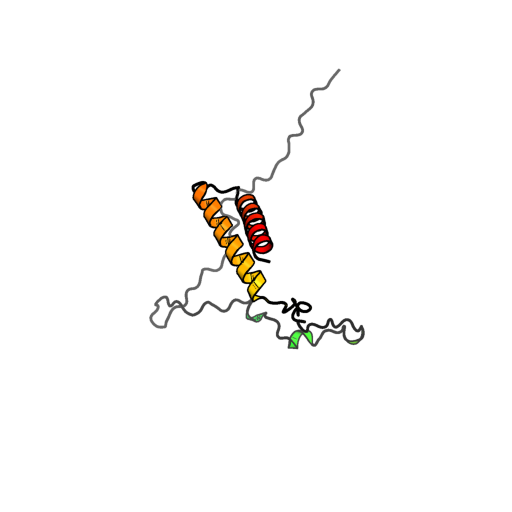9 O O . ASP A 1 90 ? -12.013 -14.001 -9.072 1.00 66.06 90 ASP A O 1
ATOM 633 N N . SER A 1 91 ? -10.029 -14.778 -9.768 1.00 67.88 91 SER A N 1
ATOM 634 C CA . SER A 1 91 ? -9.288 -14.246 -8.616 1.00 67.88 91 SER A CA 1
ATOM 635 C C . SER A 1 91 ? -9.273 -12.716 -8.594 1.00 67.88 91 SER A C 1
ATOM 637 O O . SER A 1 91 ? -9.547 -12.129 -7.549 1.00 67.88 91 SER A O 1
ATOM 639 N N . ALA A 1 92 ? -9.061 -12.057 -9.742 1.00 77.56 92 ALA A N 1
ATOM 640 C CA . ALA A 1 92 ? -9.119 -10.596 -9.806 1.00 77.56 92 ALA A CA 1
ATOM 641 C C . ALA A 1 92 ? -10.543 -10.072 -9.566 1.00 77.56 92 ALA A C 1
ATOM 643 O O . ALA A 1 92 ? -10.714 -9.036 -8.927 1.00 77.56 92 ALA A O 1
ATOM 644 N N . SER A 1 93 ? -11.579 -10.786 -10.027 1.00 83.38 93 SER A N 1
ATOM 645 C CA . SER A 1 93 ? -12.973 -10.408 -9.760 1.00 83.38 93 SER A CA 1
ATOM 646 C C . SER A 1 93 ? -13.363 -10.641 -8.293 1.00 83.38 93 SER A C 1
ATOM 648 O O . SER A 1 93 ? -14.066 -9.813 -7.709 1.00 83.38 93 SER A O 1
ATOM 650 N N . ARG A 1 94 ? -12.838 -11.699 -7.657 1.00 88.62 94 ARG A N 1
ATOM 651 C CA . ARG A 1 94 ? -12.947 -11.929 -6.208 1.00 88.62 94 ARG A CA 1
ATOM 652 C C . ARG A 1 94 ? -12.282 -10.796 -5.429 1.00 88.62 94 ARG A C 1
ATOM 654 O O . ARG A 1 94 ? -12.913 -10.220 -4.551 1.00 88.62 94 ARG A O 1
ATOM 661 N N . GLU A 1 95 ? -11.053 -10.424 -5.767 1.00 90.81 95 GLU A N 1
ATOM 662 C CA . GLU A 1 95 ? -10.337 -9.323 -5.106 1.00 90.81 95 GLU A CA 1
ATOM 663 C C . GLU A 1 95 ? -11.015 -7.964 -5.309 1.00 90.81 95 GLU A C 1
ATOM 665 O O . GLU A 1 95 ? -11.077 -7.165 -4.375 1.00 90.81 95 GLU A O 1
ATOM 670 N N . GLU A 1 96 ? -11.572 -7.702 -6.493 1.00 90.69 96 GLU A N 1
ATOM 671 C CA . GLU A 1 96 ? -12.391 -6.516 -6.770 1.00 90.69 96 GLU A CA 1
ATOM 672 C C . GLU A 1 96 ? -13.612 -6.454 -5.834 1.00 90.69 96 GLU A C 1
ATOM 674 O O . GLU A 1 96 ? -13.901 -5.409 -5.241 1.00 90.69 96 GLU A O 1
ATOM 679 N N . ALA A 1 97 ? -14.303 -7.585 -5.655 1.00 92.81 97 ALA A N 1
ATOM 680 C CA . ALA A 1 97 ? -15.448 -7.691 -4.757 1.00 92.81 97 ALA A CA 1
ATOM 681 C C . ALA A 1 97 ? -15.045 -7.472 -3.290 1.00 92.81 97 ALA A C 1
ATOM 683 O O . ALA A 1 97 ? -15.719 -6.722 -2.580 1.00 92.81 97 ALA A O 1
ATOM 684 N N . ILE A 1 98 ? -13.918 -8.050 -2.860 1.00 95.19 98 ILE A N 1
ATOM 685 C CA . ILE A 1 98 ? -13.370 -7.872 -1.507 1.00 95.19 98 ILE A CA 1
ATOM 686 C C . ILE A 1 98 ? -13.015 -6.403 -1.274 1.00 95.19 98 ILE A C 1
ATOM 688 O O . ILE A 1 98 ? -13.413 -5.818 -0.268 1.00 95.19 98 ILE A O 1
ATOM 692 N N . ARG A 1 99 ? -12.332 -5.764 -2.229 1.00 95.00 99 ARG A N 1
ATOM 693 C CA . ARG A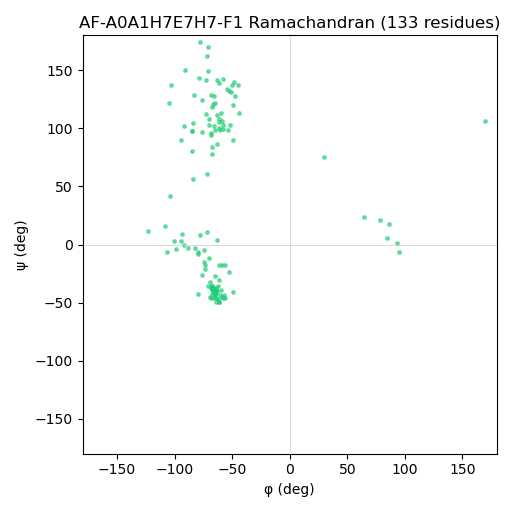 1 99 ? -11.943 -4.350 -2.141 1.00 95.00 99 ARG A CA 1
ATOM 694 C C . ARG A 1 99 ? -13.157 -3.442 -1.968 1.00 95.00 99 ARG A C 1
ATOM 696 O O . ARG A 1 99 ? -13.145 -2.553 -1.117 1.00 95.00 99 ARG A O 1
ATOM 703 N N . ARG A 1 100 ? -14.211 -3.666 -2.757 1.00 95.44 100 ARG A N 1
ATOM 704 C CA . ARG A 1 100 ? -15.446 -2.880 -2.670 1.00 95.44 100 ARG A CA 1
ATOM 705 C C . ARG A 1 100 ? -16.166 -3.102 -1.339 1.00 95.44 100 ARG A C 1
ATOM 707 O O . ARG A 1 100 ? -16.563 -2.129 -0.707 1.00 95.44 100 ARG A O 1
ATOM 714 N N . ALA A 1 101 ? -16.301 -4.351 -0.898 1.00 95.31 101 ALA A N 1
ATOM 715 C CA . ALA A 1 101 ? -16.968 -4.678 0.361 1.00 95.31 101 ALA A CA 1
ATOM 716 C C . ALA A 1 101 ? -16.222 -4.112 1.584 1.00 95.31 101 ALA A C 1
ATOM 718 O O . ALA A 1 101 ? -16.859 -3.575 2.491 1.00 95.31 101 ALA A O 1
ATOM 719 N N . ALA A 1 102 ? -14.886 -4.146 1.577 1.00 96.12 102 ALA A N 1
ATOM 720 C CA . ALA A 1 102 ? -14.063 -3.541 2.624 1.00 96.12 102 ALA A CA 1
ATOM 721 C C . ALA A 1 102 ? -14.241 -2.014 2.666 1.00 96.12 102 ALA A C 1
ATOM 723 O O . ALA A 1 102 ? -14.397 -1.426 3.735 1.00 96.12 102 ALA A O 1
ATOM 724 N N . TYR A 1 103 ? -14.292 -1.363 1.500 1.00 92.25 103 TYR A N 1
ATOM 725 C CA . TYR A 1 103 ? -14.532 0.078 1.417 1.00 92.25 103 TYR A CA 1
ATOM 726 C C . TYR A 1 103 ? -15.944 0.470 1.881 1.00 92.25 103 TYR A C 1
ATOM 728 O O . TYR A 1 103 ? -16.115 1.482 2.561 1.00 92.25 103 TYR A O 1
ATOM 736 N N . ASP A 1 104 ? -16.957 -0.342 1.578 1.00 94.06 104 ASP A N 1
ATOM 737 C CA . ASP A 1 104 ? -18.318 -0.136 2.083 1.00 94.06 104 ASP A CA 1
ATOM 738 C C . ASP A 1 104 ? -18.398 -0.344 3.608 1.00 94.06 104 ASP A C 1
ATOM 740 O O . ASP A 1 104 ? -19.131 0.372 4.292 1.00 94.06 104 ASP A O 1
ATOM 744 N N . ALA A 1 105 ? -17.638 -1.287 4.176 1.00 91.75 105 ALA A N 1
ATOM 745 C CA . ALA A 1 105 ? -17.519 -1.459 5.628 1.00 91.75 105 ALA A CA 1
ATOM 746 C C . ALA A 1 105 ? -16.869 -0.235 6.301 1.00 91.75 105 ALA A C 1
ATOM 748 O O . ALA A 1 105 ? -17.430 0.310 7.256 1.00 91.75 105 ALA A O 1
ATOM 749 N N . TYR A 1 106 ? -15.772 0.269 5.729 1.00 91.50 106 TYR A N 1
ATOM 750 C CA . TYR A 1 106 ? -15.120 1.511 6.148 1.00 91.50 106 TYR A CA 1
ATOM 751 C C . TYR A 1 106 ? -16.084 2.711 6.111 1.00 91.50 106 TYR A C 1
ATOM 753 O O . TYR A 1 106 ? -16.190 3.468 7.081 1.00 91.50 106 TYR A O 1
ATOM 761 N N . GLN A 1 107 ? -16.855 2.855 5.027 1.00 93.69 107 GLN A N 1
ATOM 762 C CA . GLN A 1 107 ? -17.857 3.916 4.903 1.00 93.69 107 GLN A CA 1
ATOM 763 C C . GLN A 1 107 ? -18.995 3.786 5.923 1.00 93.69 107 GLN A C 1
ATOM 765 O O . GLN A 1 107 ? -19.395 4.793 6.507 1.00 93.69 107 GLN A O 1
ATOM 770 N N . ARG A 1 108 ? -19.504 2.573 6.189 1.00 90.19 108 ARG A N 1
ATOM 771 C CA . ARG A 1 108 ? -20.573 2.343 7.185 1.00 90.19 108 ARG A CA 1
ATOM 772 C C . ARG A 1 108 ? -20.166 2.747 8.601 1.00 90.19 108 ARG A C 1
ATOM 774 O O . ARG A 1 108 ? -21.024 3.169 9.371 1.00 90.19 108 ARG A O 1
ATOM 781 N N . ARG A 1 109 ? -18.877 2.646 8.934 1.00 88.44 109 ARG A N 1
ATOM 782 C CA . ARG A 1 109 ? -18.323 3.097 10.220 1.00 88.44 109 ARG A CA 1
ATOM 783 C C . ARG A 1 109 ? -18.085 4.614 10.274 1.00 88.44 109 ARG A C 1
ATOM 785 O O . ARG A 1 109 ? -17.761 5.147 11.325 1.00 88.44 109 ARG A O 1
ATOM 792 N N . GLY A 1 110 ? -18.263 5.328 9.163 1.00 90.44 110 GLY A N 1
ATOM 793 C CA . GLY A 1 110 ? -18.007 6.768 9.089 1.00 90.44 110 GLY A CA 1
ATOM 794 C C . GLY A 1 110 ? -16.552 7.120 8.777 1.00 90.44 110 GLY A C 1
ATOM 795 O O . GLY A 1 110 ? -16.144 8.259 8.984 1.00 90.44 110 GLY A O 1
ATOM 796 N N . GLY A 1 111 ? -15.773 6.167 8.260 1.00 84.31 111 GLY A N 1
ATOM 797 C CA . GLY A 1 111 ? -14.427 6.424 7.758 1.00 84.31 111 GLY A CA 1
ATOM 798 C C . GLY A 1 111 ? -13.336 6.549 8.827 1.00 84.31 111 GLY A C 1
ATOM 799 O O . GLY A 1 111 ? -12.277 7.122 8.560 1.00 84.31 111 GLY A O 1
ATOM 800 N N . GLU A 1 112 ? -13.556 6.019 10.031 1.00 83.88 112 GLU A N 1
ATOM 801 C CA . GLU A 1 112 ? -12.500 5.948 11.046 1.00 83.88 112 GLU A CA 1
ATOM 802 C C . GLU A 1 112 ? -11.402 4.962 10.634 1.00 83.88 112 GLU A C 1
ATOM 804 O O . GLU A 1 112 ? -11.688 3.815 10.288 1.00 83.88 112 GLU A O 1
ATOM 809 N N . GLY A 1 113 ? -10.144 5.403 10.675 1.00 85.00 113 GLY A N 1
ATOM 810 C CA . GLY A 1 113 ? -8.985 4.534 10.450 1.00 85.00 113 GLY A CA 1
ATOM 811 C C . GLY A 1 113 ? -8.739 3.561 11.610 1.00 85.00 113 GLY A C 1
ATOM 812 O O . GLY A 1 113 ? -9.339 3.684 12.676 1.00 85.00 113 GLY A O 1
ATOM 813 N N . GLY A 1 114 ? -7.842 2.596 11.410 1.00 91.19 114 GLY A N 1
ATOM 814 C CA . GLY A 1 114 ? -7.460 1.589 12.411 1.00 91.19 114 GLY A CA 1
ATOM 815 C C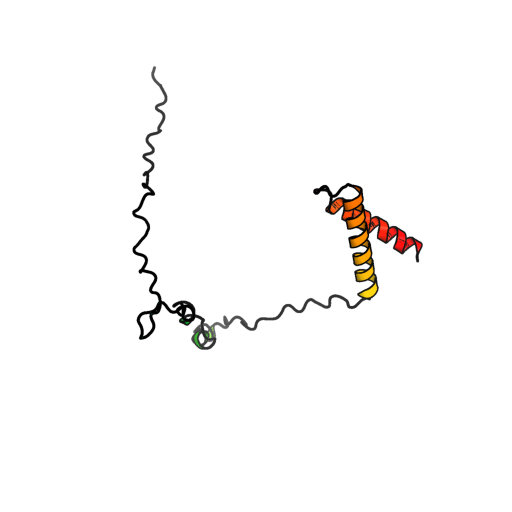 . GLY A 1 114 ? -8.248 0.275 12.356 1.00 91.19 114 GLY A C 1
ATOM 816 O O . GLY A 1 114 ? -8.001 -0.622 13.161 1.00 91.19 114 GLY A O 1
ATOM 817 N N . HIS A 1 115 ? -9.174 0.139 11.406 1.00 92.12 115 HIS A N 1
ATOM 818 C CA . HIS A 1 115 ? -9.941 -1.088 11.168 1.00 92.12 115 HIS A CA 1
ATOM 819 C C . HIS A 1 115 ? -9.784 -1.612 9.738 1.00 92.12 115 HIS A C 1
ATOM 821 O O . HIS A 1 115 ? -10.505 -2.517 9.343 1.00 92.12 115 HIS A O 1
ATOM 827 N N . GLU A 1 116 ? -8.835 -1.089 8.963 1.00 91.56 116 GLU A N 1
ATOM 828 C CA . GLU A 1 116 ? -8.643 -1.419 7.548 1.00 91.56 116 GLU A CA 1
ATOM 829 C C . GLU A 1 116 ? -8.423 -2.923 7.349 1.00 91.56 116 GLU A C 1
ATOM 831 O O . GLU A 1 116 ? -9.024 -3.541 6.474 1.00 91.56 116 GLU A O 1
ATOM 836 N N . THR A 1 117 ? -7.598 -3.533 8.203 1.00 94.00 117 THR A N 1
ATOM 837 C CA . THR A 1 117 ? -7.329 -4.975 8.181 1.00 94.00 117 THR A CA 1
ATOM 838 C C . THR A 1 117 ? -8.556 -5.792 8.567 1.00 94.00 117 THR A C 1
ATOM 840 O O . THR A 1 117 ? -8.799 -6.842 7.979 1.00 94.00 117 THR A O 1
ATOM 843 N N . GLN A 1 118 ? -9.337 -5.319 9.539 1.00 92.38 118 GLN A N 1
ATOM 844 C CA . GLN A 1 118 ? -10.555 -5.997 9.981 1.00 92.38 118 GLN A CA 1
ATOM 845 C C . GLN A 1 118 ? -11.642 -5.924 8.903 1.00 92.38 118 GLN A C 1
ATOM 847 O O . GLN A 1 118 ? -12.247 -6.943 8.582 1.00 92.38 118 GLN A O 1
ATOM 852 N N . ASP A 1 119 ? -11.831 -4.744 8.310 1.00 94.31 119 ASP A N 1
ATOM 853 C CA . ASP A 1 119 ? -12.766 -4.496 7.212 1.00 94.31 119 ASP A CA 1
ATOM 854 C C . ASP A 1 119 ? -12.415 -5.365 5.995 1.00 94.31 119 ASP A C 1
ATOM 856 O O . ASP A 1 119 ? -13.300 -5.911 5.337 1.00 94.31 119 ASP A O 1
ATOM 860 N N . TRP A 1 120 ? -11.119 -5.539 5.717 1.00 93.69 120 TRP A N 1
ATOM 861 C CA . TRP A 1 120 ? -10.635 -6.403 4.644 1.00 93.69 120 TRP A CA 1
ATOM 862 C C . TRP A 1 120 ? -10.876 -7.894 4.921 1.00 93.69 120 TRP A C 1
ATOM 864 O O . TRP A 1 120 ? -11.395 -8.592 4.053 1.00 93.69 120 TRP A O 1
ATOM 874 N N . LEU A 1 121 ? -10.569 -8.380 6.129 1.00 95.75 121 LEU A N 1
ATOM 875 C CA . LEU A 1 121 ? -10.811 -9.779 6.513 1.00 95.75 121 LEU A CA 1
ATOM 876 C C . LEU A 1 121 ? -12.304 -10.129 6.521 1.00 95.75 121 LEU A C 1
ATOM 878 O O . LEU A 1 121 ? -12.701 -11.214 6.095 1.00 95.75 121 LEU A O 1
ATOM 882 N N . GLU A 1 122 ? -13.146 -9.214 7.000 1.00 92.62 122 GLU A N 1
ATOM 883 C CA . GLU A 1 122 ? -14.594 -9.401 6.994 1.00 92.62 122 GLU A CA 1
ATOM 884 C C . GLU A 1 122 ? -15.146 -9.427 5.564 1.00 92.62 122 GLU A C 1
ATOM 886 O O . GLU A 1 122 ? -15.971 -10.285 5.240 1.00 92.62 122 GLU A O 1
ATOM 891 N N . ALA A 1 123 ? -14.642 -8.550 4.691 1.00 95.25 123 ALA A N 1
ATOM 892 C CA . ALA A 1 123 ? -14.972 -8.547 3.271 1.00 95.25 123 ALA A CA 1
ATOM 893 C C . ALA A 1 123 ? -14.528 -9.831 2.557 1.00 95.25 123 ALA A C 1
ATOM 895 O O . ALA A 1 123 ? -15.280 -10.364 1.744 1.00 95.25 123 ALA A O 1
ATOM 896 N N . GLU A 1 124 ? -13.346 -10.359 2.875 1.00 95.56 124 GLU A N 1
ATOM 897 C CA . GLU A 1 124 ? -12.883 -11.636 2.333 1.00 95.56 124 GLU A CA 1
ATOM 898 C C . GLU A 1 124 ? -13.815 -12.786 2.732 1.00 95.56 124 GLU A C 1
ATOM 900 O O . GLU A 1 124 ? -14.308 -13.516 1.869 1.00 95.56 124 GLU A O 1
ATOM 905 N N . ALA A 1 125 ? -14.153 -12.889 4.020 1.00 94.19 125 ALA A N 1
ATOM 906 C CA . ALA A 1 125 ? -15.073 -13.910 4.512 1.00 94.19 125 ALA A CA 1
ATOM 907 C C . ALA A 1 125 ? -16.484 -13.782 3.904 1.00 94.19 125 ALA A C 1
ATOM 909 O O . ALA A 1 125 ? -17.155 -14.787 3.663 1.00 94.19 125 ALA A O 1
ATOM 910 N N . GLU A 1 126 ? -16.957 -12.556 3.672 1.00 91.75 126 GLU A N 1
ATOM 911 C CA . GLU A 1 126 ? -18.235 -12.270 3.015 1.00 91.75 126 GLU A CA 1
ATOM 912 C C . GLU A 1 126 ? -18.239 -12.752 1.561 1.00 91.75 126 GLU A C 1
ATOM 914 O O . GLU A 1 126 ? -19.143 -13.484 1.150 1.00 91.75 126 GLU A O 1
ATOM 919 N N . VAL A 1 127 ? -17.205 -12.403 0.795 1.00 91.75 127 VAL A N 1
ATOM 920 C CA . VAL A 1 127 ? -17.083 -12.808 -0.608 1.00 91.75 127 VAL A CA 1
ATOM 921 C C . VAL A 1 127 ? -16.921 -14.321 -0.729 1.00 91.75 127 VAL A C 1
ATOM 923 O O . VAL A 1 127 ? -17.546 -14.918 -1.603 1.00 91.75 127 VAL A O 1
ATOM 926 N N . ASP A 1 128 ? -16.193 -14.971 0.178 1.00 91.38 128 ASP A N 1
ATOM 927 C CA . ASP A 1 128 ? -16.063 -16.430 0.191 1.00 91.38 128 ASP A CA 1
ATOM 928 C C . ASP A 1 128 ? -17.377 -17.149 0.480 1.00 91.38 128 ASP A C 1
ATOM 930 O O . ASP A 1 128 ? -17.694 -18.138 -0.185 1.00 91.38 128 ASP A O 1
ATOM 934 N N . ARG A 1 129 ? -18.191 -16.640 1.413 1.00 89.12 129 ARG A N 1
ATOM 935 C CA . ARG A 1 129 ? -19.544 -17.171 1.645 1.00 89.12 129 ARG A CA 1
ATOM 936 C C . ARG A 1 129 ? -20.407 -17.051 0.395 1.00 89.12 129 ARG A C 1
ATOM 938 O O . ARG A 1 129 ? -21.114 -17.996 0.046 1.00 89.12 129 ARG A O 1
ATOM 945 N N . GLN A 1 130 ? -20.340 -15.911 -0.289 1.00 86.00 130 GLN A N 1
ATOM 946 C CA . GLN A 1 130 ? -21.088 -15.688 -1.523 1.00 86.00 130 GLN A CA 1
ATOM 947 C C . GLN A 1 130 ? -20.598 -16.596 -2.652 1.00 86.00 130 GLN A C 1
ATOM 949 O O . GLN A 1 130 ? -21.418 -17.153 -3.377 1.00 86.00 130 GLN A O 1
ATOM 954 N N . HIS A 1 131 ? -19.286 -16.802 -2.774 1.00 86.19 131 HIS A N 1
ATOM 955 C CA . HIS A 1 131 ? -18.706 -17.702 -3.766 1.00 86.19 131 HIS A CA 1
ATOM 956 C C . HIS A 1 131 ? -19.063 -19.167 -3.483 1.00 86.19 131 HIS A C 1
ATOM 958 O O . HIS A 1 131 ? -19.367 -19.914 -4.409 1.00 86.19 131 HIS A O 1
ATOM 964 N N . ALA A 1 132 ? -19.087 -19.570 -2.209 1.00 84.44 132 ALA A N 1
ATOM 965 C CA . ALA A 1 132 ? -19.488 -20.907 -1.782 1.00 84.44 132 ALA A CA 1
ATOM 966 C C . ALA A 1 132 ? -20.984 -21.176 -2.002 1.00 84.44 132 ALA A C 1
ATOM 968 O O . ALA A 1 132 ? -21.346 -22.279 -2.393 1.00 84.44 132 ALA A O 1
ATOM 969 N N . ALA A 1 133 ? -21.849 -20.178 -1.798 1.00 81.81 133 ALA A N 1
ATOM 970 C CA . ALA A 1 133 ? -23.290 -20.296 -2.031 1.00 81.81 133 ALA A CA 1
ATOM 971 C C . ALA A 1 133 ? -23.678 -20.307 -3.522 1.00 81.81 133 ALA A C 1
ATOM 973 O O . ALA A 1 133 ? -24.803 -20.667 -3.864 1.00 81.81 133 ALA A O 1
ATOM 974 N N . LYS A 1 134 ? -22.772 -19.863 -4.401 1.00 74.25 134 LYS A N 1
ATOM 975 C CA . LYS A 1 134 ? -22.993 -19.752 -5.851 1.00 74.25 134 LYS A CA 1
ATOM 976 C C . LYS A 1 134 ? -22.410 -20.924 -6.649 1.00 74.25 134 LYS A C 1
ATOM 978 O O . LYS A 1 134 ? -22.572 -20.948 -7.868 1.00 74.25 134 LYS A O 1
ATOM 983 N N . ARG A 1 135 ? -21.714 -21.843 -5.975 1.00 55.28 135 ARG A N 1
ATOM 984 C CA . ARG A 1 135 ? -21.235 -23.119 -6.523 1.00 55.28 135 ARG A CA 1
ATOM 985 C C . ARG A 1 135 ? -22.279 -24.210 -6.343 1.00 55.28 135 ARG A C 1
ATOM 987 O O . ARG A 1 135 ? -22.320 -25.084 -7.233 1.00 55.28 135 ARG A O 1
#

Secondary structure (DSSP, 8-state):
------------------SSS----PPP--PPB-TTS-B---S----TTGGGS--GGGGGG-TTGGGT-----S-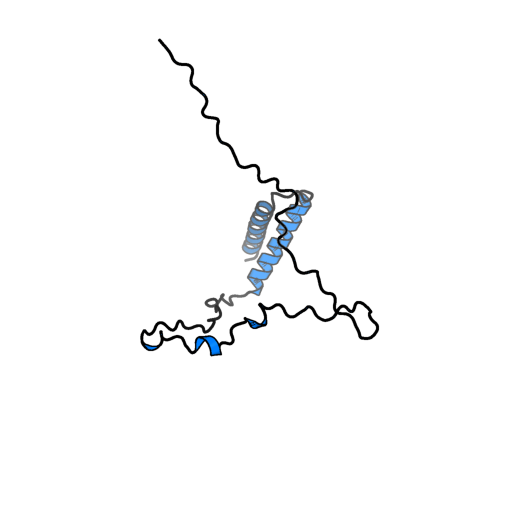-----S----S-HHHHHHHHHHHHHHHHHHHHHTTS-SS-HHHHHHHHHHHHHHHHHHT-

Sequence (135 aa):
MSSTPLGSGDGTRPTTSGGVDNIGGGEKFSSTKNKAGEDVSGPAPKERMQSKRKSAEASQRDDSAPLGLAEDLTPETNREPGGGSEPAGDSASREEAIRRAAYDAYQRRGGEGGHETQDWLEAEAEVDRQHAAKR

Mean predicted aligned error: 22.17 Å

pLDDT: mean 70.06, std 15.37, range [41.56, 96.12]

Foldseek 3Di:
DDDDDDPPPPPPDPPPPPPDDPPDDDDPPDFDADPVRDRDPDPPPDDPVNVVPDDPVVCVPPPCVVVVPPDPPPPPDPPPPPPDVPPPVVVVVLVVQLVVQLVVVCVVVVNDPPCSVVSSVVSNVVSVVVVVVVD

Radius of gyration: 33.34 Å; Cα contacts (8 Å, |Δi|>4): 40; chains: 1; bounding box: 67×64×83 Å